Protein AF-A0A6V7LMW7-F1 (afdb_monomer)

Sequence (136 aa):
KYCEQFVTHCHETLANSTRPIQVAIMTTLTHFVDKLVLLKLSNAELTDTDKERLNKICDTLHQILRTSLAISKYTRIRKEALNIIITLSKKLIDGNHEEHLDKIKKLFSELLTELSQDNQPEVRTRVNDIKSMLLM

Secondary structure (DSSP, 8-state):
-HHHHHHHHHHHHHHHS-HHHHHHHHHHHHHHHHH-GGGTS-TTT--HHHHHHHHHHHHHHHHHHHHHHT-TT-HHHHHHHHHHHHHHHHHHHHTT-HHHHHHHHHHHHHHHHHHHT---HHHHHHHHHHHHHHT-

Foldseek 3Di:
DVLLVLLVVLLVVLVVDDPVVNLVSLQVLLVSLLPPVLLQAAPVRDDPVSVVVVVSNLVSLLSLLLVQCVPLVRPSSPLSSLSSLVSNLVSCVNRVVVVSNVSSVVSCVVCVVVLCPDPDVSSNVSSVVNCVSNVD

InterPro domains:
  IPR011989 Armadillo-like helical [G3DSA:1.25.10.10] (1-130)
  IPR016024 Armadillo-type fold [SSF48371] (2-126)

Mean predicted aligned error: 3.16 Å

Nearest PDB structures (foldseek):
  8e12-assembly1_C  TM=5.262E-01  e=1.290E-01  synthetic construct
  8gac-assembly1_A  TM=6.773E-01  e=7.837E-01  synthetic construct
  2n39-assembly1_A  TM=3.902E-01  e=1.551E+00  Homo sapiens
  4tx5-assembly1_A  TM=3.130E-01  e=1.796E+00  Homo sapiens
  6jx6-assembly1_C  TM=3.149E-01  e=1.885E+00  Homo sapiens

pLDDT: mean 93.16, std 4.24, range [72.38, 97.69]

Solvent-accessible surface area (backbone atoms only — not comparable to full-atom values): 7441 Å² total; per-residue (Å²): 107,70,69,47,53,51,54,51,50,48,52,69,46,41,84,79,42,57,70,73,53,33,42,51,49,43,51,49,48,35,55,47,60,71,64,39,63,78,48,71,40,37,60,88,72,48,49,73,70,51,48,55,49,48,50,56,42,52,55,50,50,50,55,45,39,56,60,39,54,70,42,76,91,40,62,70,45,29,38,36,40,48,50,33,49,53,55,48,47,53,32,27,60,77,12,62,35,59,75,61,40,49,53,52,52,50,55,48,58,75,43,40,68,66,53,69,69,48,85,50,66,74,46,40,53,49,52,50,53,44,25,66,72,71,75,99

Structure (mmCIF, N/CA/C/O backbone):
data_AF-A0A6V7LMW7-F1
#
_entry.id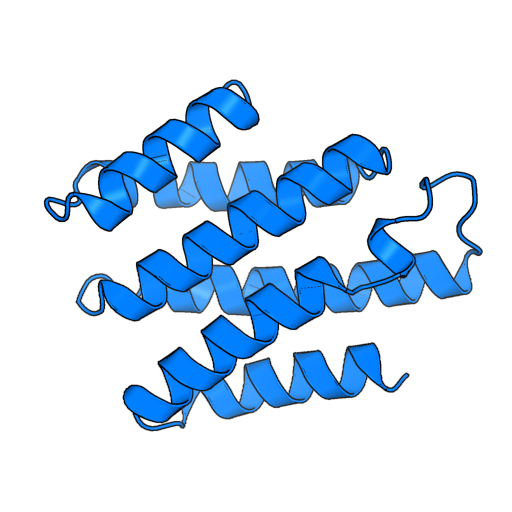   AF-A0A6V7LMW7-F1
#
loop_
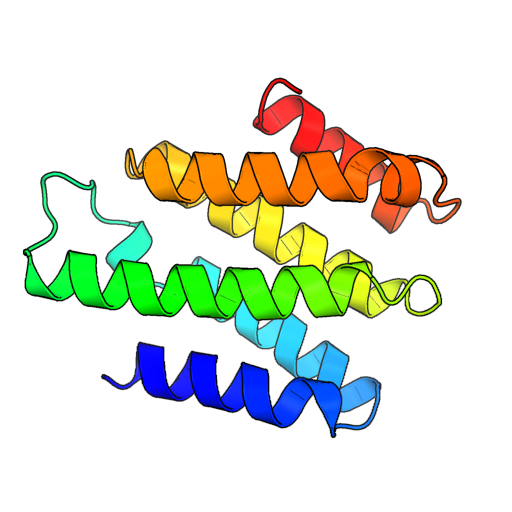_atom_site.group_PDB
_atom_site.id
_atom_site.type_symbol
_atom_site.label_atom_id
_atom_site.label_alt_id
_atom_site.label_comp_id
_atom_site.label_asym_id
_atom_site.label_entity_id
_atom_site.label_seq_id
_atom_site.pdbx_PDB_ins_code
_atom_site.Cartn_x
_atom_site.Cartn_y
_atom_site.Cartn_z
_atom_site.occupancy
_atom_site.B_iso_or_equiv
_atom_site.auth_seq_id
_atom_site.auth_comp_id
_atom_site.auth_asym_id
_atom_site.auth_atom_id
_atom_site.pdbx_PDB_model_num
ATOM 1 N N . LYS A 1 1 ? 2.668 -2.650 17.792 1.00 81.00 1 LYS A N 1
ATOM 2 C CA . LYS A 1 1 ? 4.054 -3.157 17.949 1.00 81.00 1 LYS A CA 1
ATOM 3 C C . LYS A 1 1 ? 4.485 -4.099 16.822 1.00 81.00 1 LYS A C 1
ATOM 5 O O . LYS A 1 1 ? 5.283 -3.669 16.007 1.00 81.00 1 LYS A O 1
ATOM 10 N N . TYR A 1 2 ? 3.976 -5.337 16.715 1.00 91.50 2 TYR A N 1
ATOM 11 C CA . TYR A 1 2 ? 4.435 -6.272 15.664 1.00 91.50 2 TYR A CA 1
ATOM 12 C C . TYR A 1 2 ? 4.126 -5.806 14.233 1.00 91.50 2 TYR A C 1
ATOM 14 O O . TYR A 1 2 ? 4.966 -5.954 13.357 1.00 91.50 2 TYR A O 1
ATOM 22 N N . CYS A 1 3 ? 2.961 -5.190 14.005 1.00 93.88 3 CYS A N 1
ATOM 23 C CA . CYS A 1 3 ? 2.601 -4.631 12.696 1.00 93.88 3 CYS A CA 1
ATOM 24 C C . CYS A 1 3 ? 3.561 -3.513 12.251 1.00 93.88 3 CYS A C 1
ATOM 26 O O . CYS A 1 3 ? 3.994 -3.495 11.105 1.00 93.88 3 CYS A O 1
ATOM 28 N N . GLU A 1 4 ? 3.922 -2.616 13.174 1.00 94.12 4 GLU A N 1
ATOM 29 C CA . GLU A 1 4 ? 4.896 -1.545 12.925 1.00 94.12 4 GLU A CA 1
ATOM 30 C C . GLU A 1 4 ? 6.278 -2.134 12.621 1.00 94.12 4 GLU A C 1
ATOM 32 O O . GLU A 1 4 ? 6.863 -1.824 11.594 1.00 94.12 4 GLU A O 1
ATOM 37 N N . GLN A 1 5 ? 6.766 -3.060 13.453 1.00 95.44 5 GLN A N 1
ATOM 38 C CA . GLN A 1 5 ? 8.056 -3.721 13.221 1.00 95.44 5 GLN A CA 1
ATOM 39 C C . GLN A 1 5 ? 8.101 -4.444 11.872 1.00 95.44 5 GLN A C 1
ATOM 41 O O . GLN A 1 5 ? 9.103 -4.371 11.167 1.00 95.44 5 GLN A O 1
ATOM 46 N N . PHE A 1 6 ? 7.011 -5.117 11.501 1.00 96.75 6 PHE A N 1
ATOM 47 C CA . PHE A 1 6 ? 6.900 -5.811 10.227 1.00 96.75 6 PHE A CA 1
ATOM 48 C C . PHE A 1 6 ? 7.014 -4.847 9.038 1.00 96.75 6 PHE A C 1
ATOM 50 O O . PHE A 1 6 ? 7.820 -5.085 8.137 1.00 96.75 6 PHE A O 1
ATOM 57 N N . VAL A 1 7 ? 6.241 -3.753 9.032 1.00 96.81 7 VAL A N 1
ATOM 58 C CA . VAL A 1 7 ? 6.263 -2.804 7.910 1.00 96.81 7 VAL A CA 1
ATOM 59 C C . VAL A 1 7 ? 7.590 -2.042 7.841 1.00 96.81 7 VAL A C 1
ATOM 61 O O . VAL A 1 7 ? 8.123 -1.866 6.747 1.00 96.81 7 VAL A O 1
ATOM 64 N N . THR A 1 8 ? 8.177 -1.683 8.989 1.00 96.19 8 THR A N 1
ATOM 65 C CA . THR A 1 8 ? 9.511 -1.069 9.066 1.00 96.19 8 THR A CA 1
ATOM 66 C C . THR A 1 8 ? 10.576 -2.000 8.495 1.00 96.19 8 THR A C 1
ATOM 68 O O . THR A 1 8 ? 11.353 -1.590 7.638 1.00 96.19 8 THR A O 1
ATOM 71 N N . HIS A 1 9 ? 10.568 -3.277 8.881 1.00 96.50 9 HIS A N 1
ATOM 72 C CA . HIS A 1 9 ? 11.528 -4.244 8.358 1.00 96.50 9 HIS A CA 1
ATOM 73 C C . HIS A 1 9 ? 11.382 -4.446 6.842 1.00 96.50 9 HIS A C 1
ATOM 75 O O . HIS A 1 9 ? 12.380 -4.528 6.124 1.00 96.50 9 HIS A O 1
ATOM 81 N N . CYS A 1 10 ? 10.144 -4.474 6.331 1.00 96.62 10 CYS A N 1
ATOM 82 C CA . CYS A 1 10 ? 9.892 -4.517 4.890 1.00 96.62 10 CYS A CA 1
ATOM 83 C C . CYS A 1 10 ? 10.480 -3.291 4.182 1.00 96.62 10 CYS A C 1
ATOM 85 O O . CYS A 1 10 ? 11.120 -3.448 3.145 1.00 96.62 10 CYS A O 1
ATOM 87 N N . HIS A 1 11 ? 10.292 -2.094 4.744 1.00 96.00 11 HIS A N 1
ATOM 88 C CA . HIS A 1 11 ? 10.829 -0.851 4.193 1.00 96.00 11 HIS A CA 1
ATOM 89 C C . HIS A 1 11 ? 12.362 -0.873 4.104 1.00 96.00 11 HIS A C 1
ATOM 91 O O . HIS A 1 11 ? 12.916 -0.648 3.028 1.00 96.00 11 HIS A O 1
ATOM 97 N N . GLU A 1 12 ? 13.039 -1.214 5.202 1.00 94.81 12 GLU A N 1
ATOM 98 C CA . GLU A 1 12 ? 14.507 -1.266 5.289 1.00 94.81 12 GLU A CA 1
ATOM 99 C C . GLU A 1 12 ? 15.115 -2.311 4.342 1.00 94.81 12 GLU A C 1
ATOM 101 O O . GLU A 1 12 ? 16.174 -2.104 3.740 1.00 94.81 12 GLU A O 1
ATOM 106 N N . THR A 1 13 ? 14.428 -3.442 4.182 1.00 94.75 13 THR A N 1
ATOM 107 C CA . THR A 1 13 ? 14.924 -4.575 3.394 1.00 94.75 13 THR A CA 1
ATOM 108 C C . THR A 1 13 ? 14.665 -4.394 1.897 1.00 94.75 13 THR A C 1
ATOM 110 O O . THR A 1 13 ? 15.423 -4.917 1.077 1.00 94.75 13 THR A O 1
ATOM 113 N N . LEU A 1 14 ? 13.629 -3.640 1.512 1.00 93.06 14 LEU A N 1
ATOM 114 C CA . LEU A 1 14 ? 13.192 -3.504 0.121 1.00 93.06 14 LEU A CA 1
ATOM 115 C C . LEU A 1 14 ? 14.308 -2.975 -0.789 1.00 93.06 14 LEU A C 1
ATOM 117 O O . LEU A 1 14 ? 14.637 -3.609 -1.790 1.00 93.06 14 LEU A O 1
ATOM 121 N N . ALA A 1 15 ? 14.929 -1.847 -0.444 1.00 87.69 15 ALA A N 1
ATOM 122 C CA . ALA A 1 15 ? 15.920 -1.202 -1.311 1.00 87.69 15 ALA A CA 1
ATOM 123 C C . ALA A 1 15 ? 17.181 -2.061 -1.537 1.00 87.69 15 ALA A C 1
ATOM 125 O O . ALA A 1 15 ? 17.758 -2.032 -2.622 1.00 87.69 15 ALA A O 1
ATOM 126 N N . ASN A 1 16 ? 17.561 -2.866 -0.541 1.00 89.50 16 ASN A N 1
ATOM 127 C CA . ASN A 1 16 ? 18.800 -3.653 -0.536 1.00 89.50 16 ASN A CA 1
ATOM 128 C C . ASN A 1 16 ? 18.614 -5.100 -1.023 1.00 89.50 16 ASN A C 1
ATOM 130 O O . ASN A 1 16 ? 19.561 -5.884 -1.049 1.00 89.50 16 ASN A O 1
ATOM 134 N N . SER A 1 17 ? 17.391 -5.469 -1.396 1.00 92.25 17 SER A N 1
ATOM 135 C CA . SER A 1 17 ? 17.044 -6.825 -1.807 1.00 92.25 17 SER A CA 1
ATOM 136 C C . SER A 1 17 ? 17.176 -7.052 -3.309 1.00 92.25 17 SER A C 1
ATOM 138 O O . SER A 1 17 ? 17.052 -6.141 -4.127 1.00 92.25 17 SER A O 1
ATOM 140 N N . THR A 1 18 ? 17.340 -8.316 -3.701 1.00 93.81 18 THR A N 1
ATOM 141 C CA . THR A 1 18 ? 17.231 -8.708 -5.112 1.00 93.81 18 THR A CA 1
ATOM 142 C C . THR A 1 18 ? 15.804 -8.485 -5.624 1.00 93.81 18 THR A C 1
ATOM 144 O O . THR A 1 18 ? 14.839 -8.530 -4.862 1.00 93.81 18 THR A O 1
ATOM 147 N N . ARG A 1 19 ? 15.631 -8.287 -6.937 1.00 91.38 19 ARG A N 1
ATOM 148 C CA . ARG A 1 19 ? 14.305 -8.017 -7.533 1.00 91.38 19 ARG A CA 1
ATOM 149 C C . ARG A 1 19 ? 13.233 -9.068 -7.187 1.00 91.38 19 ARG A C 1
ATOM 151 O O . ARG A 1 19 ? 12.116 -8.661 -6.876 1.00 91.38 19 ARG A O 1
ATOM 158 N N . PRO A 1 20 ? 13.509 -10.391 -7.214 1.00 93.44 20 PRO A N 1
ATOM 159 C CA . PRO A 1 20 ? 12.514 -11.382 -6.801 1.00 93.44 20 PRO A CA 1
ATOM 160 C C . PRO A 1 20 ? 12.067 -11.195 -5.347 1.00 93.44 20 PRO A C 1
ATOM 162 O O . PRO A 1 20 ? 10.877 -11.301 -5.056 1.00 93.44 20 PRO A O 1
ATOM 165 N N . ILE A 1 21 ? 13.002 -10.851 -4.4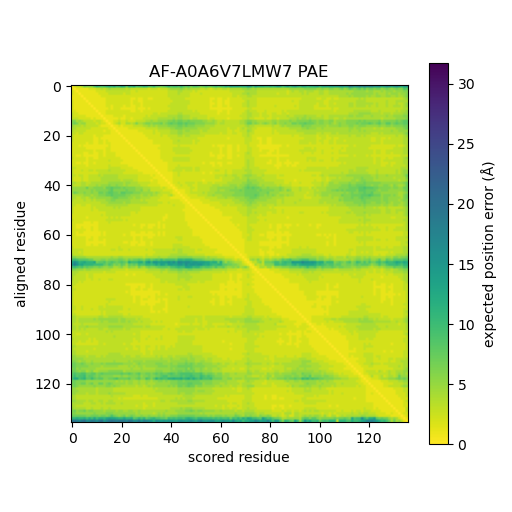58 1.00 95.12 21 ILE A N 1
ATOM 166 C CA . ILE A 1 21 ? 12.715 -10.581 -3.048 1.00 95.12 21 ILE A CA 1
ATOM 167 C C . ILE A 1 21 ? 11.935 -9.273 -2.894 1.00 95.12 21 ILE A C 1
ATOM 169 O O . ILE A 1 21 ? 10.949 -9.253 -2.169 1.00 95.12 21 ILE A O 1
ATOM 173 N N . GLN A 1 22 ? 12.279 -8.215 -3.635 1.00 95.12 22 GLN A N 1
ATOM 174 C CA . GLN A 1 22 ? 11.502 -6.969 -3.650 1.00 95.12 22 GLN A CA 1
ATOM 175 C C . GLN A 1 22 ? 10.041 -7.213 -4.034 1.00 95.12 22 GLN A C 1
ATOM 177 O O . GLN A 1 22 ? 9.128 -6.749 -3.360 1.00 95.12 22 GLN A O 1
ATOM 182 N N . VAL A 1 23 ? 9.804 -7.996 -5.087 1.00 94.81 23 VAL A N 1
ATOM 183 C CA . VAL A 1 23 ? 8.448 -8.373 -5.504 1.00 94.81 23 VAL A CA 1
ATOM 184 C C . VAL A 1 23 ? 7.736 -9.189 -4.421 1.00 94.81 23 VAL A C 1
ATOM 186 O O . VAL A 1 23 ? 6.555 -8.949 -4.166 1.00 94.81 23 VAL A O 1
ATOM 189 N N . ALA A 1 24 ? 8.427 -10.130 -3.771 1.00 96.44 24 ALA A N 1
ATOM 190 C CA . ALA A 1 24 ? 7.858 -10.919 -2.679 1.00 96.44 24 ALA A CA 1
ATOM 191 C C . ALA A 1 24 ? 7.483 -10.042 -1.472 1.00 96.44 24 ALA A C 1
ATOM 193 O O . ALA A 1 24 ? 6.392 -10.200 -0.924 1.00 96.44 24 ALA A O 1
ATOM 194 N N . ILE A 1 25 ? 8.330 -9.071 -1.111 1.00 97.31 25 ILE A N 1
ATOM 195 C CA . ILE A 1 25 ? 8.049 -8.076 -0.067 1.00 97.31 25 ILE A CA 1
ATOM 196 C C . ILE A 1 25 ? 6.792 -7.283 -0.429 1.00 97.31 25 ILE A C 1
ATOM 198 O O . ILE A 1 25 ? 5.855 -7.242 0.362 1.00 97.31 25 ILE A O 1
ATOM 202 N N . MET A 1 26 ? 6.719 -6.726 -1.641 1.00 97.06 26 MET A N 1
ATOM 203 C CA . MET A 1 26 ? 5.557 -5.947 -2.089 1.00 97.06 26 MET A CA 1
ATOM 204 C C . MET A 1 26 ? 4.270 -6.777 -2.102 1.00 97.06 26 MET A C 1
ATOM 206 O O . MET A 1 26 ? 3.236 -6.322 -1.624 1.00 97.06 26 MET A O 1
ATOM 210 N N . THR A 1 27 ? 4.339 -8.026 -2.566 1.00 96.38 27 THR A N 1
ATOM 211 C CA . THR A 1 27 ? 3.195 -8.954 -2.540 1.00 96.38 27 THR A CA 1
ATOM 212 C C . THR A 1 27 ? 2.738 -9.221 -1.103 1.00 96.38 27 THR A C 1
ATOM 214 O O . THR A 1 27 ? 1.546 -9.202 -0.798 1.00 96.38 27 THR A O 1
ATOM 217 N N . THR A 1 28 ? 3.690 -9.424 -0.190 1.00 97.19 28 THR A N 1
ATOM 218 C CA . THR A 1 28 ? 3.400 -9.648 1.232 1.00 97.19 28 THR A CA 1
ATOM 219 C C . THR A 1 28 ? 2.777 -8.409 1.872 1.00 97.19 28 THR A C 1
ATOM 221 O O . THR A 1 28 ? 1.821 -8.537 2.633 1.00 97.19 28 THR A O 1
ATOM 224 N N . LEU A 1 29 ? 3.252 -7.210 1.525 1.00 97.69 29 LEU A N 1
ATOM 225 C CA . LEU A 1 29 ? 2.671 -5.946 1.980 1.00 97.69 29 LEU A CA 1
ATOM 226 C C . LEU A 1 29 ? 1.226 -5.772 1.502 1.00 97.69 29 LEU A C 1
ATOM 228 O O . LEU A 1 29 ? 0.388 -5.350 2.294 1.00 97.69 29 LEU A O 1
ATOM 232 N N . THR A 1 30 ? 0.897 -6.167 0.268 1.00 95.94 30 THR A N 1
ATOM 233 C CA . THR A 1 30 ? -0.496 -6.188 -0.214 1.00 95.94 30 THR A CA 1
ATOM 234 C C . THR A 1 30 ? -1.381 -7.053 0.687 1.00 95.94 30 THR A C 1
ATOM 236 O O . THR A 1 30 ? -2.434 -6.604 1.141 1.00 95.94 30 THR A O 1
ATOM 239 N N . HIS A 1 31 ? -0.943 -8.273 1.012 1.00 96.06 31 HIS A N 1
ATOM 240 C CA . HIS A 1 31 ? -1.686 -9.165 1.910 1.00 96.06 31 HIS A CA 1
ATOM 241 C C . HIS A 1 31 ? -1.756 -8.649 3.350 1.00 96.06 31 HIS A C 1
ATOM 243 O O . HIS A 1 31 ? -2.769 -8.836 4.024 1.00 96.06 31 HIS A O 1
ATOM 249 N N . PHE A 1 32 ? -0.693 -8.007 3.829 1.00 97.00 32 PHE A N 1
ATOM 250 C CA . PHE A 1 32 ? -0.661 -7.385 5.146 1.00 97.00 32 PHE A CA 1
ATOM 251 C C . PHE A 1 32 ? -1.690 -6.257 5.245 1.00 97.00 32 PHE A C 1
ATOM 253 O O . PHE A 1 32 ? -2.500 -6.269 6.169 1.00 97.00 32 PHE A O 1
ATOM 260 N N . VAL A 1 33 ? -1.711 -5.336 4.275 1.00 96.62 33 VAL A N 1
ATOM 261 C CA . VAL A 1 33 ? -2.697 -4.247 4.219 1.00 96.62 33 VAL A CA 1
ATOM 262 C C . VAL A 1 33 ? -4.109 -4.814 4.152 1.00 96.62 33 VAL A C 1
ATOM 264 O O . VAL A 1 33 ? -4.983 -4.334 4.869 1.00 96.62 33 VAL A O 1
ATOM 267 N N . ASP A 1 34 ? -4.332 -5.874 3.366 1.00 94.62 34 ASP A N 1
ATOM 268 C CA . ASP A 1 34 ? -5.647 -6.508 3.286 1.00 94.62 34 ASP A CA 1
ATOM 269 C C . ASP A 1 34 ? -6.154 -7.022 4.654 1.00 94.62 34 ASP A C 1
ATOM 271 O O . ASP A 1 34 ? -7.324 -6.871 5.024 1.00 94.62 34 ASP A O 1
ATOM 275 N N . LYS A 1 35 ? -5.247 -7.590 5.450 1.00 95.12 35 LYS A N 1
ATOM 276 C CA . LYS A 1 35 ? -5.568 -8.220 6.736 1.00 95.12 35 LYS A CA 1
ATOM 277 C C . LYS A 1 35 ? -5.415 -7.295 7.943 1.00 95.12 35 LYS A C 1
ATOM 279 O O . LYS A 1 35 ? -5.756 -7.713 9.050 1.00 95.12 35 LYS A O 1
ATOM 284 N N . LEU A 1 36 ? -4.935 -6.066 7.758 1.00 95.31 36 LEU A N 1
ATOM 285 C CA . LEU A 1 36 ? -4.686 -5.132 8.850 1.00 95.31 36 LEU A CA 1
ATOM 286 C C . LEU A 1 36 ? -6.003 -4.738 9.531 1.00 95.31 36 LEU A C 1
ATOM 288 O O . LEU A 1 36 ? -6.818 -4.006 8.977 1.00 95.31 36 LEU A O 1
ATOM 292 N N . VAL A 1 37 ? -6.196 -5.218 10.761 1.00 93.19 37 VAL A N 1
ATOM 293 C CA . VAL A 1 37 ? -7.429 -5.008 11.539 1.00 93.19 37 VAL A CA 1
ATOM 294 C C . VAL A 1 37 ? -7.686 -3.528 11.824 1.00 93.19 37 VAL A C 1
ATOM 296 O O . VAL A 1 37 ? -8.835 -3.110 11.795 1.00 93.19 37 VAL A O 1
ATOM 299 N N . LEU A 1 38 ? -6.634 -2.722 12.009 1.00 93.44 38 LEU A N 1
ATOM 300 C CA . LEU A 1 38 ? -6.761 -1.278 12.250 1.00 93.44 38 LEU A CA 1
ATOM 301 C C . LEU A 1 38 ? -7.489 -0.541 11.116 1.00 93.44 38 LEU A C 1
ATOM 303 O O . LEU A 1 38 ? -8.174 0.437 11.371 1.00 93.44 38 LEU A O 1
ATOM 307 N N . LEU A 1 39 ? -7.374 -1.037 9.880 1.00 93.25 39 LEU A N 1
ATOM 308 C CA . LEU A 1 39 ? -8.052 -0.477 8.711 1.00 93.25 39 LEU A CA 1
ATOM 309 C C . LEU A 1 39 ? -9.499 -0.972 8.552 1.00 93.25 39 LEU A C 1
ATOM 311 O O . LEU A 1 39 ? -10.204 -0.495 7.672 1.00 93.25 39 LEU A O 1
ATOM 315 N N . LYS A 1 40 ? -9.934 -1.958 9.348 1.00 91.81 40 LYS A N 1
ATOM 316 C CA . LYS A 1 40 ? -11.326 -2.445 9.363 1.00 91.81 40 LYS A CA 1
ATOM 317 C C . LYS A 1 40 ? -12.204 -1.691 10.355 1.00 91.81 40 LYS A C 1
ATOM 319 O O . LYS A 1 40 ? -13.421 -1.776 10.260 1.00 91.81 40 LYS A O 1
ATOM 324 N N . LEU A 1 41 ? -11.580 -1.031 11.324 1.00 91.81 41 LEU A N 1
ATOM 325 C CA . LEU A 1 41 ? -12.258 -0.207 12.309 1.00 91.81 41 LEU A CA 1
ATOM 326 C C . LEU A 1 41 ? -12.459 1.186 11.718 1.00 91.81 41 LEU A C 1
ATOM 328 O O . LEU A 1 41 ? -11.572 1.713 11.033 1.00 91.81 41 LEU A O 1
ATOM 332 N N . SER A 1 42 ? -13.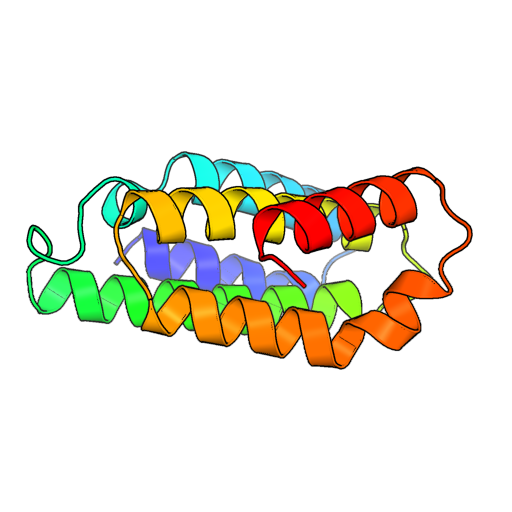610 1.786 11.996 1.00 91.56 42 SER A N 1
ATOM 333 C CA . SER A 1 42 ? -13.822 3.193 11.692 1.00 91.56 42 SER A CA 1
ATOM 334 C C . SER A 1 42 ? -12.922 4.064 12.568 1.00 91.56 42 SER A C 1
ATOM 336 O O . SER A 1 42 ? -12.553 3.697 13.686 1.00 91.56 42 SER A O 1
ATOM 338 N N . ASN A 1 43 ? -12.585 5.260 12.094 1.00 88.31 43 ASN A N 1
ATOM 339 C CA . ASN A 1 43 ? -11.761 6.199 12.858 1.00 88.31 43 ASN A CA 1
ATOM 340 C C . ASN A 1 43 ? -1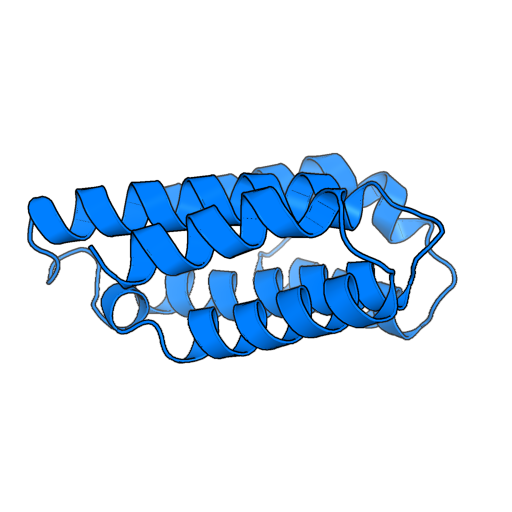2.352 6.559 14.246 1.00 88.31 43 ASN A C 1
ATOM 342 O O . ASN A 1 43 ? -11.613 6.903 15.170 1.00 88.31 43 ASN A O 1
ATOM 346 N N . ALA A 1 44 ? -13.674 6.448 14.416 1.00 89.44 44 ALA A N 1
ATOM 347 C CA . ALA A 1 44 ? -14.357 6.663 15.694 1.00 89.44 44 ALA A CA 1
ATOM 348 C C . ALA A 1 44 ? -14.164 5.504 16.691 1.00 89.44 44 ALA A C 1
ATOM 350 O O . ALA A 1 44 ? -14.225 5.724 17.898 1.00 89.44 44 ALA A O 1
ATOM 351 N N . GLU A 1 45 ? -13.917 4.286 16.202 1.00 92.38 45 GLU A N 1
ATOM 352 C CA . GLU A 1 45 ? -13.712 3.086 17.024 1.00 92.38 45 GLU A CA 1
ATOM 353 C C . GLU A 1 45 ? -12.256 2.918 17.480 1.00 92.38 45 GLU A C 1
ATOM 355 O O . GLU A 1 45 ? -11.974 2.141 18.393 1.00 92.38 45 GLU A O 1
ATOM 360 N N . LEU A 1 46 ? -11.316 3.632 16.854 1.00 92.88 46 LEU A N 1
ATOM 361 C CA . LEU A 1 46 ? -9.903 3.554 17.204 1.00 92.88 46 LEU A CA 1
ATOM 362 C C . LEU A 1 46 ? -9.594 4.321 18.492 1.00 92.88 46 LEU A C 1
ATOM 364 O O . LEU A 1 46 ? -9.920 5.503 18.634 1.00 92.88 46 LEU A O 1
ATOM 368 N N . THR A 1 47 ? -8.852 3.669 19.387 1.00 95.31 47 THR A N 1
ATOM 369 C CA . THR A 1 47 ? -8.210 4.340 20.521 1.00 95.31 47 THR A CA 1
ATOM 370 C C . THR A 1 47 ? -7.109 5.285 20.035 1.00 95.31 47 THR A C 1
ATOM 372 O O . THR A 1 47 ? -6.557 5.099 18.948 1.00 95.31 47 THR A O 1
ATOM 375 N N . ASP A 1 48 ? -6.710 6.261 20.852 1.00 94.06 48 ASP A N 1
ATOM 376 C CA . ASP A 1 48 ? -5.613 7.175 20.494 1.00 94.06 48 ASP A CA 1
ATOM 377 C C . ASP A 1 48 ? -4.299 6.429 20.220 1.00 94.06 48 ASP A C 1
ATOM 379 O O . ASP A 1 48 ? -3.553 6.765 19.300 1.00 94.06 48 ASP A O 1
ATOM 383 N N . THR A 1 49 ? -4.049 5.346 20.961 1.00 94.19 49 THR A N 1
ATOM 384 C CA . THR A 1 49 ? -2.890 4.474 20.728 1.00 94.19 49 THR A CA 1
ATOM 385 C C . THR A 1 49 ? -2.979 3.758 19.381 1.00 94.19 49 THR A C 1
ATOM 387 O O . THR A 1 49 ? -1.967 3.594 18.698 1.00 94.19 49 THR A O 1
ATOM 390 N N . ASP A 1 50 ? -4.166 3.313 18.975 1.00 94.56 50 ASP A N 1
ATOM 391 C CA . ASP A 1 50 ? -4.343 2.645 17.687 1.00 94.56 50 ASP A CA 1
ATOM 392 C C . ASP A 1 50 ? -4.244 3.622 16.516 1.00 94.56 50 ASP A C 1
ATOM 394 O O . ASP A 1 50 ? -3.650 3.269 15.497 1.00 94.56 50 ASP A O 1
ATOM 398 N N . LYS A 1 51 ? -4.720 4.862 16.684 1.00 93.94 51 LYS A N 1
ATOM 399 C CA . LYS A 1 51 ? -4.516 5.951 15.718 1.00 93.94 51 LYS A CA 1
ATOM 400 C C . LYS A 1 51 ? -3.034 6.258 15.531 1.00 93.94 51 LYS A C 1
ATOM 402 O O . LYS A 1 51 ? -2.560 6.308 14.401 1.00 93.94 51 LYS A O 1
ATOM 407 N N . GLU A 1 52 ? -2.268 6.369 16.617 1.00 94.69 52 GLU A N 1
ATOM 408 C CA . GLU A 1 52 ? -0.818 6.595 16.533 1.00 94.69 52 GLU A CA 1
ATOM 409 C C . GLU A 1 52 ? -0.105 5.455 15.782 1.00 94.69 52 GLU A C 1
ATOM 411 O O . GLU A 1 52 ? 0.776 5.686 14.949 1.00 94.69 52 GLU A O 1
ATOM 416 N N . ARG A 1 53 ? -0.504 4.204 16.039 1.00 94.88 53 ARG A N 1
ATOM 417 C CA . ARG A 1 53 ? 0.040 3.034 15.334 1.00 94.88 53 ARG A CA 1
ATOM 418 C C . ARG A 1 53 ? -0.342 3.026 13.862 1.00 94.88 53 ARG A C 1
ATOM 420 O O . ARG A 1 53 ? 0.507 2.721 13.024 1.00 94.88 53 ARG A O 1
ATOM 427 N N . LEU A 1 54 ? -1.598 3.339 13.549 1.00 95.50 54 LEU A N 1
ATOM 428 C CA . LEU A 1 54 ? -2.076 3.422 12.176 1.00 95.50 54 LEU A CA 1
ATOM 429 C C . LEU A 1 54 ? -1.312 4.507 11.411 1.00 95.50 54 LEU A C 1
ATOM 431 O O . LEU A 1 54 ? -0.817 4.216 10.325 1.00 95.50 54 LEU A O 1
ATOM 435 N N . ASN A 1 55 ? -1.091 5.676 12.024 1.00 95.56 55 ASN A N 1
ATOM 436 C CA . ASN A 1 55 ? -0.262 6.743 11.462 1.00 95.56 55 ASN A CA 1
ATOM 437 C C . ASN A 1 55 ? 1.127 6.235 11.065 1.00 95.56 55 ASN A C 1
ATOM 439 O O . ASN A 1 55 ? 1.518 6.359 9.906 1.00 95.56 55 ASN A O 1
ATOM 443 N N . LYS A 1 56 ? 1.848 5.587 11.989 1.00 96.38 56 LYS A N 1
ATOM 444 C CA . LYS A 1 56 ? 3.199 5.058 11.721 1.00 96.38 56 LYS A CA 1
ATOM 445 C C . LYS A 1 56 ? 3.217 4.029 10.591 1.00 96.38 56 LYS A C 1
ATOM 447 O O . LYS A 1 56 ? 4.133 4.027 9.764 1.00 96.38 56 LYS A O 1
ATOM 452 N N . ILE A 1 57 ? 2.213 3.152 10.542 1.00 97.00 57 ILE A N 1
ATOM 453 C CA . ILE A 1 57 ? 2.089 2.144 9.484 1.00 97.00 57 ILE A CA 1
ATOM 454 C C . ILE A 1 57 ? 1.824 2.820 8.135 1.00 97.00 57 ILE A C 1
ATOM 456 O O . ILE A 1 57 ? 2.528 2.534 7.168 1.00 97.00 57 ILE A O 1
ATOM 460 N N . CYS A 1 58 ? 0.851 3.730 8.070 1.00 96.56 58 CYS A N 1
ATOM 461 C CA . CYS A 1 58 ? 0.492 4.460 6.856 1.00 96.56 58 CYS A CA 1
ATOM 462 C C . CYS A 1 58 ? 1.653 5.311 6.329 1.00 96.56 58 CYS A C 1
ATOM 464 O O . CYS A 1 58 ? 1.930 5.278 5.131 1.00 96.56 58 CYS A O 1
ATOM 466 N N . ASP A 1 59 ? 2.375 6.012 7.203 1.00 96.38 59 ASP A N 1
ATOM 467 C CA . ASP A 1 59 ? 3.528 6.827 6.812 1.00 96.38 59 ASP A CA 1
ATOM 468 C C . ASP A 1 59 ? 4.673 5.952 6.262 1.00 96.38 59 ASP A C 1
ATOM 470 O O . ASP A 1 59 ? 5.304 6.300 5.261 1.00 96.38 59 ASP A O 1
ATOM 474 N N . THR A 1 60 ? 4.898 4.767 6.843 1.00 97.25 60 THR A N 1
ATOM 475 C CA . THR A 1 60 ? 5.899 3.810 6.337 1.00 97.25 60 THR A CA 1
ATOM 476 C C . THR A 1 60 ? 5.482 3.220 4.985 1.00 97.25 60 THR A C 1
ATOM 478 O O . THR A 1 60 ? 6.288 3.154 4.055 1.00 97.25 60 THR A O 1
ATOM 481 N N . LEU A 1 61 ? 4.209 2.837 4.829 1.00 97.44 61 LEU A N 1
ATOM 482 C CA . LEU A 1 61 ? 3.662 2.386 3.544 1.00 97.44 61 LEU A CA 1
ATOM 483 C C . LEU A 1 61 ? 3.790 3.473 2.476 1.00 97.44 61 LEU A C 1
ATOM 485 O O . LEU A 1 61 ? 4.165 3.179 1.345 1.00 97.44 61 LEU A O 1
ATOM 489 N N . HIS A 1 62 ? 3.544 4.731 2.833 1.00 96.19 62 HIS A N 1
ATOM 490 C CA . HIS A 1 62 ? 3.697 5.863 1.928 1.00 96.19 62 HIS A CA 1
ATOM 491 C C . HIS A 1 62 ? 5.143 5.998 1.412 1.00 96.19 62 HIS A C 1
ATOM 493 O O . HIS A 1 62 ? 5.353 6.181 0.211 1.00 96.19 62 HIS A O 1
ATOM 499 N N . GLN A 1 63 ? 6.150 5.832 2.278 1.00 95.69 63 GLN A N 1
ATOM 500 C CA . GLN A 1 63 ? 7.567 5.826 1.878 1.00 95.69 63 GLN A CA 1
ATOM 501 C C . GLN A 1 63 ? 7.905 4.658 0.936 1.00 95.69 63 GLN A C 1
ATOM 503 O O . GLN A 1 63 ? 8.552 4.856 -0.101 1.00 95.69 63 GLN A O 1
ATOM 508 N N . ILE A 1 64 ? 7.409 3.455 1.247 1.00 96.12 64 ILE A N 1
ATOM 509 C CA . ILE A 1 64 ? 7.566 2.267 0.395 1.00 96.12 64 ILE A CA 1
ATOM 510 C C . ILE A 1 64 ? 6.953 2.507 -0.990 1.00 96.12 64 ILE A C 1
ATOM 512 O O . ILE A 1 64 ? 7.595 2.232 -2.007 1.00 96.12 64 ILE A O 1
ATOM 516 N N . LEU A 1 65 ? 5.725 3.029 -1.041 1.00 96.31 65 LEU A N 1
ATOM 517 C CA . LEU A 1 6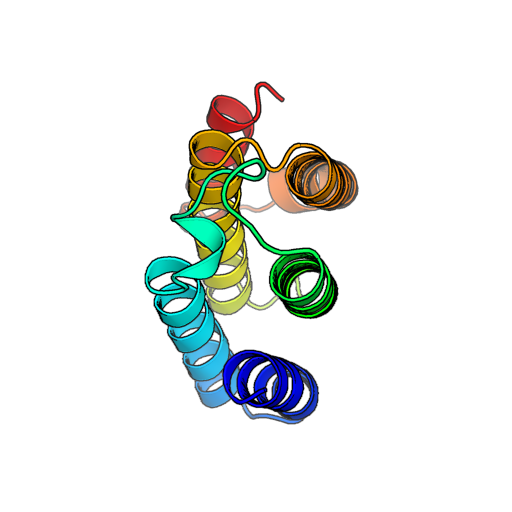5 ? 4.994 3.287 -2.280 1.00 96.31 65 LEU A CA 1
ATOM 518 C C . LEU A 1 65 ? 5.708 4.318 -3.149 1.00 96.31 65 LEU A C 1
ATOM 520 O O . LEU A 1 65 ? 5.913 4.064 -4.336 1.00 96.31 65 LEU A O 1
ATOM 524 N N . ARG A 1 66 ? 6.145 5.438 -2.561 1.00 93.94 66 ARG A N 1
ATOM 525 C CA . ARG A 1 66 ? 6.892 6.482 -3.275 1.00 93.94 66 ARG A CA 1
ATOM 526 C C . ARG A 1 66 ? 8.142 5.913 -3.940 1.00 93.94 66 ARG A C 1
ATOM 528 O O . ARG A 1 66 ? 8.363 6.129 -5.128 1.00 93.94 66 ARG A O 1
ATOM 535 N N . THR A 1 67 ? 8.919 5.134 -3.190 1.00 92.25 67 THR A N 1
ATOM 536 C CA . THR A 1 67 ? 10.156 4.524 -3.694 1.00 92.25 67 THR A CA 1
ATOM 537 C C . THR A 1 67 ? 9.866 3.482 -4.772 1.00 92.25 67 THR A C 1
ATOM 539 O O . THR A 1 67 ? 10.531 3.453 -5.800 1.00 92.25 67 THR A O 1
ATOM 542 N N . SER A 1 68 ? 8.845 2.648 -4.576 1.00 93.25 68 SER A N 1
ATOM 543 C CA . SER A 1 68 ? 8.499 1.560 -5.499 1.00 93.25 68 SER A CA 1
ATOM 544 C C . SER A 1 68 ? 7.936 2.060 -6.828 1.00 93.25 68 SER A C 1
ATOM 546 O O . SER A 1 68 ? 8.203 1.467 -7.874 1.00 93.25 68 SER A O 1
ATOM 548 N N . LEU A 1 69 ? 7.152 3.142 -6.800 1.00 91.56 69 LEU A N 1
ATOM 549 C CA . LEU A 1 69 ? 6.540 3.723 -7.993 1.00 91.56 69 LEU A CA 1
ATOM 550 C C . LEU A 1 69 ? 7.536 4.507 -8.850 1.00 91.56 69 LEU A C 1
ATOM 552 O O . LEU A 1 69 ? 7.414 4.460 -10.070 1.00 91.56 69 LEU A O 1
ATOM 556 N N . ALA A 1 70 ? 8.544 5.130 -8.231 1.00 86.12 70 ALA A N 1
ATOM 557 C CA . ALA A 1 70 ? 9.604 5.865 -8.924 1.00 86.12 70 ALA A CA 1
ATOM 558 C C . ALA A 1 70 ? 10.554 4.966 -9.746 1.00 86.12 70 ALA A C 1
ATOM 560 O O . ALA A 1 70 ? 11.357 5.455 -10.541 1.00 86.12 70 ALA A O 1
ATOM 561 N N . ILE A 1 71 ? 10.501 3.637 -9.575 1.00 83.44 71 ILE A N 1
ATOM 562 C CA . ILE A 1 71 ? 11.354 2.710 -10.328 1.00 83.44 71 ILE A CA 1
ATOM 563 C C . ILE A 1 71 ? 10.667 2.315 -11.640 1.00 83.44 71 ILE A C 1
ATOM 565 O O . ILE A 1 71 ? 10.151 1.204 -11.801 1.00 83.44 71 ILE A O 1
ATOM 569 N N . SER A 1 72 ? 10.691 3.233 -12.604 1.00 72.44 72 SER A N 1
ATOM 570 C CA . SER A 1 72 ? 10.016 3.108 -13.905 1.00 72.44 72 SER A CA 1
ATOM 571 C C . SER A 1 72 ? 10.294 1.786 -14.638 1.00 72.44 72 SER A C 1
ATOM 573 O O . SER A 1 72 ? 9.377 1.191 -15.201 1.00 72.44 72 SER A O 1
ATOM 575 N N . LYS A 1 73 ? 11.528 1.264 -14.558 1.00 80.00 73 LYS A N 1
ATOM 576 C CA . LYS A 1 73 ? 11.977 0.043 -15.257 1.00 80.00 73 LYS A CA 1
ATOM 577 C C . LYS A 1 73 ? 11.361 -1.266 -14.744 1.00 80.00 73 LYS A C 1
ATOM 579 O O . LYS A 1 73 ? 11.502 -2.286 -15.417 1.00 80.00 73 LYS A O 1
ATOM 584 N N . TYR A 1 74 ? 10.734 -1.292 -13.564 1.00 86.00 74 TYR A N 1
ATOM 585 C CA . TYR A 1 74 ? 10.277 -2.539 -12.935 1.00 86.00 74 TYR A CA 1
ATOM 586 C C . TYR A 1 74 ? 8.754 -2.616 -12.836 1.00 86.00 74 TYR A C 1
ATOM 588 O O . TYR A 1 74 ? 8.167 -2.478 -11.761 1.00 86.00 74 TYR A O 1
ATOM 596 N N . THR A 1 75 ? 8.116 -2.937 -13.964 1.00 89.75 75 THR A N 1
ATOM 597 C CA . THR A 1 75 ? 6.655 -3.064 -14.106 1.00 89.75 75 THR A CA 1
ATOM 598 C C . THR A 1 75 ? 6.012 -3.886 -12.994 1.00 89.75 75 THR A C 1
ATOM 600 O O . THR A 1 75 ? 4.999 -3.479 -12.437 1.00 89.75 75 THR A O 1
ATOM 603 N N . ARG A 1 76 ? 6.605 -5.028 -12.613 1.00 91.38 76 ARG A N 1
ATOM 604 C CA . ARG A 1 76 ? 6.026 -5.912 -11.589 1.00 91.38 76 ARG A CA 1
ATOM 605 C C . ARG A 1 76 ? 6.001 -5.276 -10.197 1.00 91.38 76 ARG A C 1
ATOM 607 O O . ARG A 1 76 ? 5.021 -5.446 -9.488 1.00 91.38 76 ARG A O 1
ATOM 614 N N . ILE A 1 77 ? 7.035 -4.525 -9.820 1.00 92.75 77 ILE A N 1
ATOM 615 C CA . ILE A 1 77 ? 7.075 -3.816 -8.531 1.00 92.75 77 ILE A CA 1
ATOM 616 C C . ILE A 1 77 ? 6.039 -2.691 -8.529 1.00 92.75 77 ILE A C 1
ATOM 618 O O . ILE A 1 77 ? 5.266 -2.571 -7.582 1.00 92.75 77 ILE A O 1
ATOM 622 N N . ARG A 1 78 ? 5.960 -1.923 -9.620 1.00 92.62 78 ARG A N 1
ATOM 623 C CA . ARG A 1 78 ? 4.975 -0.843 -9.773 1.00 92.62 78 ARG A CA 1
ATOM 624 C C . ARG A 1 78 ? 3.544 -1.361 -9.759 1.00 92.62 78 ARG A C 1
ATOM 626 O O . ARG A 1 78 ? 2.697 -0.800 -9.076 1.00 92.62 78 ARG A O 1
ATOM 633 N N . LYS A 1 79 ? 3.292 -2.478 -10.438 1.00 93.00 79 LYS A N 1
ATOM 634 C CA . LYS A 1 79 ? 2.020 -3.201 -10.390 1.00 93.00 79 LYS A CA 1
ATOM 635 C C . LYS A 1 79 ? 1.618 -3.531 -8.949 1.00 93.00 79 LYS A C 1
ATOM 637 O O . LYS A 1 79 ? 0.482 -3.260 -8.568 1.00 93.00 79 LYS A O 1
ATOM 642 N N . GLU A 1 80 ? 2.529 -4.100 -8.159 1.00 94.94 80 GLU A N 1
ATOM 643 C CA . GLU A 1 80 ? 2.230 -4.430 -6.762 1.00 94.94 80 GLU A CA 1
ATOM 644 C C . GLU A 1 80 ? 2.065 -3.179 -5.891 1.00 94.94 80 GLU A C 1
ATOM 646 O O . GLU A 1 80 ? 1.148 -3.128 -5.081 1.00 94.94 80 GLU A O 1
ATOM 651 N N . ALA A 1 81 ? 2.849 -2.121 -6.109 1.00 96.31 81 ALA A N 1
ATOM 652 C CA . ALA A 1 81 ? 2.642 -0.841 -5.427 1.00 96.31 81 ALA A CA 1
ATOM 653 C C . ALA A 1 81 ? 1.243 -0.257 -5.706 1.00 96.31 81 ALA A C 1
ATOM 655 O O . ALA A 1 81 ? 0.553 0.189 -4.792 1.00 96.31 81 ALA A O 1
ATOM 656 N N . LEU A 1 82 ? 0.780 -0.323 -6.955 1.00 96.19 82 LEU A N 1
ATOM 657 C CA . LEU A 1 82 ? -0.569 0.102 -7.329 1.00 96.19 82 LEU A CA 1
ATOM 658 C C . LEU A 1 82 ? -1.655 -0.808 -6.721 1.00 96.19 82 LEU A C 1
ATOM 660 O O . LEU A 1 82 ? -2.698 -0.306 -6.313 1.00 96.19 82 LEU A O 1
ATOM 664 N N . ASN A 1 83 ? -1.416 -2.121 -6.586 1.00 96.38 83 ASN A N 1
ATOM 665 C CA . ASN A 1 83 ? -2.322 -3.017 -5.845 1.00 96.38 83 ASN A CA 1
ATOM 666 C C . ASN A 1 83 ? -2.444 -2.610 -4.369 1.00 96.38 83 ASN A C 1
ATOM 668 O O . ASN A 1 83 ? -3.547 -2.631 -3.815 1.00 96.38 83 ASN A O 1
ATOM 672 N N . ILE A 1 84 ? -1.326 -2.235 -3.736 1.00 97.62 84 ILE A N 1
ATOM 673 C CA . ILE A 1 84 ? -1.322 -1.726 -2.361 1.00 97.62 84 ILE A CA 1
ATOM 674 C C . ILE A 1 84 ? -2.136 -0.434 -2.287 1.00 97.62 84 ILE A C 1
ATOM 676 O O . ILE A 1 84 ? -2.982 -0.342 -1.407 1.00 97.62 84 ILE A O 1
ATOM 680 N N . ILE A 1 85 ? -1.953 0.518 -3.215 1.00 97.31 85 ILE A N 1
ATOM 681 C CA . ILE A 1 85 ? -2.757 1.755 -3.258 1.00 97.31 85 ILE A CA 1
ATOM 682 C C . ILE A 1 85 ? -4.248 1.431 -3.345 1.00 97.31 85 ILE A C 1
ATOM 684 O O . ILE A 1 85 ? -5.012 1.915 -2.520 1.00 97.31 85 ILE A O 1
ATOM 688 N N . ILE A 1 86 ? -4.661 0.569 -4.279 1.00 96.31 86 ILE A N 1
ATOM 689 C CA . ILE A 1 86 ? -6.073 0.180 -4.428 1.00 96.31 86 ILE A CA 1
ATOM 690 C C . ILE A 1 86 ? -6.618 -0.403 -3.120 1.00 96.31 86 ILE A C 1
ATOM 692 O O . ILE A 1 86 ? -7.684 -0.008 -2.652 1.00 96.31 86 ILE A O 1
ATOM 696 N N . THR A 1 87 ? -5.889 -1.347 -2.527 1.00 96.44 87 THR A N 1
ATOM 697 C CA . THR A 1 87 ? -6.327 -2.046 -1.310 1.00 96.44 87 THR A CA 1
ATOM 698 C C . THR A 1 87 ? -6.384 -1.099 -0.115 1.00 96.44 87 THR A C 1
ATOM 700 O O . THR A 1 87 ? -7.353 -1.119 0.640 1.00 96.44 87 THR A O 1
ATOM 703 N N . LEU A 1 88 ? -5.365 -0.254 0.044 1.00 96.94 88 LEU A N 1
ATOM 704 C CA . LEU A 1 88 ? -5.266 0.716 1.125 1.00 96.94 88 LEU A CA 1
ATOM 705 C C . LEU A 1 88 ? -6.370 1.767 1.008 1.00 96.94 88 LEU A C 1
ATOM 707 O O . LEU A 1 88 ? -7.117 1.959 1.958 1.00 96.94 88 LEU A O 1
ATOM 711 N N . SER A 1 89 ? -6.535 2.389 -0.161 1.00 96.56 89 SER A N 1
ATOM 712 C CA . SER A 1 89 ? -7.561 3.409 -0.388 1.00 96.56 89 SER A CA 1
ATOM 713 C C . SER A 1 89 ? -8.970 2.894 -0.126 1.00 96.56 89 SER A C 1
ATOM 715 O O . SER A 1 89 ? -9.721 3.584 0.551 1.00 96.56 89 SER A O 1
ATOM 717 N N . LYS A 1 90 ? -9.319 1.682 -0.587 1.00 95.62 90 LYS A N 1
ATOM 718 C CA . LYS A 1 90 ? -10.632 1.079 -0.296 1.00 95.62 90 LYS A CA 1
ATOM 719 C C . LYS A 1 90 ? -10.898 1.023 1.203 1.00 95.62 90 LYS A C 1
ATOM 721 O O . LYS A 1 90 ? -11.905 1.536 1.664 1.00 95.62 90 LYS A O 1
ATOM 726 N N . LYS A 1 91 ? -9.949 0.491 1.977 1.00 95.50 91 LYS A N 1
ATOM 727 C CA . LYS A 1 91 ? -10.128 0.379 3.428 1.00 95.50 91 LYS A CA 1
ATOM 728 C C . LYS A 1 91 ? -10.117 1.725 4.148 1.00 95.50 91 LYS A C 1
ATOM 730 O O . LYS A 1 91 ? -10.813 1.884 5.141 1.00 95.50 91 LYS A O 1
ATOM 735 N N . LEU A 1 92 ? -9.336 2.691 3.668 1.00 95.62 92 LEU A N 1
ATOM 736 C CA . LEU A 1 92 ? -9.342 4.043 4.229 1.00 95.62 92 LEU A CA 1
ATOM 737 C C . LEU A 1 92 ? -10.685 4.744 3.986 1.00 95.62 92 LEU A C 1
ATOM 739 O O . LEU A 1 92 ? -11.162 5.430 4.884 1.00 95.62 92 LEU A O 1
ATOM 743 N N . ILE A 1 93 ? -11.300 4.540 2.816 1.00 94.81 93 ILE A N 1
ATOM 744 C CA . ILE A 1 93 ? -12.657 5.016 2.513 1.00 94.81 93 ILE A CA 1
ATOM 745 C C . ILE A 1 93 ? -13.667 4.327 3.438 1.00 94.81 93 ILE A C 1
ATOM 747 O O . ILE A 1 93 ? -14.410 5.011 4.135 1.00 94.81 93 ILE A O 1
ATOM 751 N N . ASP A 1 94 ? -13.642 2.992 3.507 1.00 94.25 94 ASP A N 1
ATOM 752 C CA . ASP A 1 94 ? -14.580 2.207 4.321 1.00 94.25 94 ASP A CA 1
ATOM 753 C C . ASP A 1 94 ? -14.488 2.551 5.821 1.00 94.25 94 ASP A C 1
ATOM 755 O O . ASP A 1 94 ? -15.498 2.582 6.522 1.00 94.25 94 ASP A O 1
ATOM 759 N N . GLY A 1 95 ? -13.279 2.831 6.320 1.00 93.75 95 GLY A N 1
ATOM 760 C CA . GLY A 1 95 ? -13.015 3.195 7.715 1.00 93.75 95 GLY A CA 1
ATOM 761 C C . GLY A 1 95 ? -13.093 4.697 8.028 1.00 93.75 95 GLY A C 1
ATOM 762 O O . GLY A 1 95 ? -12.843 5.088 9.170 1.00 93.75 95 GLY A O 1
ATOM 763 N N . ASN A 1 96 ? -13.429 5.543 7.051 1.00 93.56 96 ASN A N 1
ATOM 764 C CA . ASN A 1 96 ? -13.474 7.004 7.182 1.00 93.56 96 ASN A CA 1
ATOM 765 C C . ASN A 1 96 ? -12.157 7.637 7.695 1.00 93.56 96 ASN A C 1
ATOM 767 O O . ASN A 1 96 ? -12.143 8.495 8.582 1.00 93.56 96 ASN A O 1
ATOM 771 N N . HIS A 1 97 ? -11.026 7.184 7.149 1.00 93.50 97 HIS A N 1
ATOM 772 C CA . HIS A 1 97 ? -9.670 7.638 7.487 1.00 93.50 97 HIS A CA 1
ATOM 773 C C . HIS A 1 97 ? -9.186 8.719 6.504 1.00 93.50 97 HIS A C 1
ATOM 775 O O . HIS A 1 97 ? -8.210 8.521 5.772 1.00 93.50 97 HIS A O 1
ATOM 781 N N . GLU A 1 98 ? -9.888 9.856 6.455 1.00 93.00 98 GLU A N 1
ATOM 782 C CA . GLU A 1 98 ? -9.709 10.898 5.425 1.00 93.00 98 GLU A CA 1
ATOM 783 C C . GLU A 1 98 ? -8.276 11.451 5.336 1.00 93.00 98 GLU A C 1
ATOM 785 O O . GLU A 1 98 ? -7.734 11.554 4.238 1.00 93.00 98 GLU A O 1
ATOM 790 N N . GLU A 1 99 ? -7.609 11.713 6.468 1.00 93.19 99 GLU A N 1
ATOM 791 C CA . GLU A 1 99 ? -6.238 12.259 6.477 1.00 93.19 99 GLU A CA 1
ATOM 792 C C . GLU A 1 99 ? -5.249 11.346 5.728 1.00 93.19 99 GLU A C 1
ATOM 794 O O . GLU A 1 99 ? -4.410 11.789 4.937 1.00 93.19 99 GLU A O 1
ATOM 799 N N . HIS A 1 100 ? -5.355 10.037 5.950 1.00 94.50 100 HIS A N 1
ATOM 800 C CA . HIS A 1 100 ? -4.526 9.049 5.269 1.00 94.50 100 HIS A CA 1
ATOM 801 C C . HIS A 1 100 ? -4.898 8.899 3.801 1.00 94.50 100 HIS A C 1
ATOM 803 O O . HIS A 1 100 ? -4.013 8.736 2.956 1.00 94.50 100 HIS A O 1
ATOM 809 N N . LEU A 1 101 ? -6.192 8.963 3.490 1.00 95.62 101 LEU A N 1
ATOM 810 C CA . LEU A 1 101 ? -6.664 8.899 2.117 1.00 95.62 101 LEU A CA 1
ATOM 811 C C . LEU A 1 101 ? -6.127 10.081 1.303 1.00 95.62 101 LEU A C 1
ATOM 813 O O . LEU A 1 101 ? -5.664 9.883 0.180 1.00 95.62 101 LEU A O 1
ATOM 817 N N . ASP A 1 102 ? -6.104 11.279 1.882 1.00 95.44 102 ASP A N 1
ATOM 818 C CA . ASP A 1 102 ? -5.578 12.480 1.237 1.00 95.44 102 ASP A CA 1
ATOM 819 C C . ASP A 1 102 ? -4.068 12.402 0.996 1.00 95.44 102 ASP A C 1
ATOM 821 O O . ASP A 1 102 ? -3.597 12.785 -0.079 1.00 95.44 102 ASP A O 1
ATOM 825 N N . LYS A 1 103 ? -3.299 11.814 1.924 1.00 95.19 103 LYS A N 1
ATOM 826 C CA . LYS A 1 103 ? -1.874 11.510 1.692 1.00 95.19 103 LYS A CA 1
ATOM 827 C C . LYS A 1 103 ? -1.688 10.582 0.483 1.00 95.19 103 LYS A C 1
ATOM 829 O O . LYS A 1 103 ? -0.822 10.837 -0.354 1.00 95.19 103 LYS A O 1
ATOM 834 N N . ILE A 1 104 ? -2.514 9.540 0.348 1.00 95.56 104 ILE A N 1
ATOM 835 C CA . ILE A 1 104 ? -2.457 8.616 -0.798 1.00 95.56 104 ILE A CA 1
ATOM 836 C C . ILE A 1 104 ? -2.875 9.300 -2.103 1.00 95.56 104 ILE A C 1
ATOM 838 O O . ILE A 1 104 ? -2.183 9.140 -3.110 1.00 95.56 104 ILE A O 1
ATOM 842 N N . LYS A 1 105 ? -3.950 10.099 -2.093 1.00 95.69 105 LYS A N 1
ATOM 843 C CA . LYS A 1 105 ? -4.367 10.907 -3.251 1.00 95.69 105 LYS A CA 1
ATOM 844 C C . LYS A 1 105 ? -3.238 11.826 -3.702 1.00 95.69 105 LYS A C 1
ATOM 846 O O . LYS A 1 105 ? -2.907 11.847 -4.882 1.00 95.69 105 LYS A O 1
ATOM 851 N N . LYS A 1 106 ? -2.597 12.533 -2.766 1.00 95.19 106 LYS A N 1
ATOM 852 C CA . LYS A 1 106 ? -1.472 13.426 -3.060 1.00 95.19 106 LYS A CA 1
ATOM 853 C C . LYS A 1 106 ? -0.292 12.677 -3.678 1.00 95.19 106 LYS A C 1
ATOM 855 O O . LYS A 1 106 ? 0.205 13.102 -4.717 1.00 95.19 106 LYS A O 1
ATOM 860 N N . LEU A 1 107 ? 0.116 11.548 -3.093 1.00 94.56 107 LEU A N 1
ATOM 861 C CA . LEU A 1 107 ? 1.177 10.706 -3.656 1.00 94.56 107 LEU A CA 1
ATOM 862 C C . LEU A 1 107 ? 0.856 10.274 -5.088 1.00 94.56 107 LEU A C 1
ATOM 864 O O . LEU A 1 107 ? 1.713 10.340 -5.968 1.00 94.56 107 LEU A O 1
ATOM 868 N N . PHE A 1 108 ? -0.376 9.819 -5.316 1.00 94.19 108 PHE A N 1
ATOM 869 C CA . PHE A 1 108 ? -0.803 9.361 -6.627 1.00 94.19 108 PHE A CA 1
ATOM 870 C C . PHE A 1 108 ? -0.845 10.509 -7.640 1.00 94.19 108 PHE A C 1
ATOM 872 O O . PHE A 1 108 ? -0.324 10.335 -8.736 1.00 94.19 108 PHE A O 1
ATOM 879 N N . SER A 1 109 ? -1.360 11.688 -7.265 1.00 93.56 109 SER A N 1
ATOM 880 C CA . SER A 1 109 ? -1.324 12.909 -8.086 1.00 93.56 109 SER A CA 1
ATOM 881 C C . SER A 1 109 ? 0.091 13.279 -8.515 1.00 93.56 109 SER A C 1
ATOM 883 O O . SER A 1 109 ? 0.322 13.544 -9.691 1.00 93.56 109 SER A O 1
ATOM 885 N N . GLU A 1 110 ? 1.040 13.287 -7.572 1.00 93.19 110 GLU A N 1
ATOM 886 C CA . GLU A 1 110 ? 2.441 13.648 -7.833 1.00 93.19 110 GLU A CA 1
ATOM 887 C C . GLU A 1 110 ? 3.086 12.729 -8.879 1.00 93.19 110 GLU A C 1
ATOM 889 O O . GLU A 1 110 ? 3.911 13.173 -9.675 1.00 93.19 110 GLU A O 1
ATOM 894 N N . LEU A 1 111 ? 2.688 11.455 -8.903 1.00 90.81 111 LEU A N 1
ATOM 895 C CA . LEU A 1 111 ? 3.235 10.438 -9.801 1.00 90.81 111 LEU A CA 1
ATOM 896 C C . LEU A 1 111 ? 2.363 10.204 -11.045 1.00 90.81 111 LEU A C 1
ATOM 898 O O . LEU A 1 111 ? 2.762 9.476 -11.953 1.00 90.81 111 LEU A O 1
ATOM 902 N N . LEU A 1 112 ? 1.179 10.816 -11.120 1.00 90.00 112 LEU A N 1
ATOM 903 C CA . LEU A 1 112 ? 0.155 10.489 -12.111 1.00 90.00 112 LEU A CA 1
ATOM 904 C C . LEU A 1 112 ? 0.622 10.713 -13.545 1.00 90.00 112 LEU A C 1
ATOM 906 O O . LEU A 1 112 ? 0.304 9.911 -14.425 1.00 90.00 112 LEU A O 1
ATOM 910 N N . THR A 1 113 ? 1.368 11.791 -13.776 1.00 88.31 113 THR A N 1
ATOM 911 C CA . THR A 1 113 ? 1.907 12.135 -15.095 1.00 88.31 113 THR A CA 1
ATOM 912 C C . THR A 1 113 ? 2.845 11.042 -15.598 1.00 88.31 113 THR A C 1
ATOM 914 O O . THR A 1 113 ? 2.672 10.565 -16.716 1.00 88.31 113 THR A O 1
ATOM 917 N N . GLU A 1 114 ? 3.777 10.586 -14.757 1.00 87.94 114 GLU A N 1
ATOM 918 C CA . GLU A 1 114 ? 4.706 9.501 -15.093 1.00 87.94 114 GLU A CA 1
ATOM 919 C C . GLU A 1 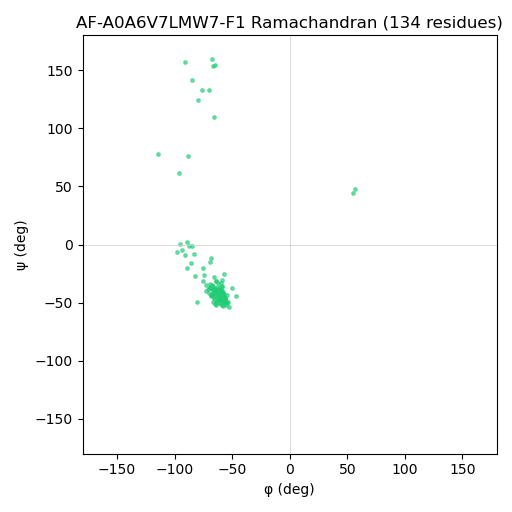114 ? 3.958 8.174 -15.279 1.00 87.94 114 GLU A C 1
ATOM 921 O O . GLU A 1 114 ? 4.142 7.474 -16.273 1.00 87.94 114 GLU A O 1
ATOM 926 N N . LEU A 1 115 ? 3.052 7.841 -14.356 1.00 88.50 115 LEU A N 1
ATOM 927 C CA . LEU A 1 115 ? 2.284 6.598 -14.403 1.00 88.50 115 LEU A CA 1
ATOM 928 C C . LEU A 1 115 ? 1.348 6.521 -15.619 1.00 88.50 115 LEU A C 1
ATOM 930 O O . LEU A 1 115 ? 1.115 5.431 -16.137 1.00 88.50 115 LEU A O 1
ATOM 934 N N . SER A 1 116 ? 0.825 7.656 -16.088 1.00 86.44 116 SER A N 1
ATOM 935 C CA . SER A 1 116 ? -0.062 7.721 -17.259 1.00 86.44 116 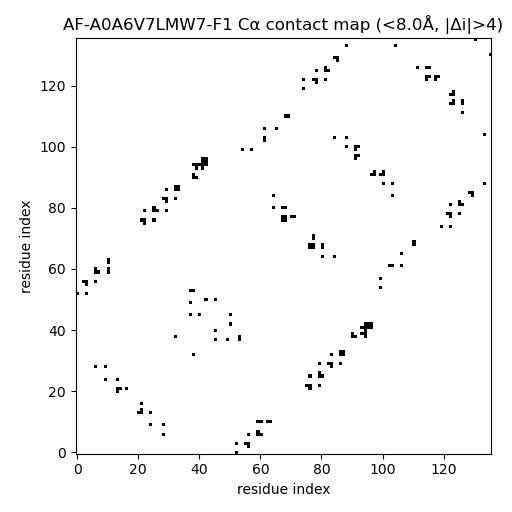SER A CA 1
ATOM 936 C C . SER A 1 116 ? 0.687 7.558 -18.585 1.00 86.44 116 SER A C 1
ATOM 938 O O . SER A 1 116 ? 0.065 7.214 -19.587 1.00 86.44 116 SER A O 1
ATOM 940 N N . GLN A 1 117 ? 2.003 7.785 -18.598 1.00 86.62 117 GLN A N 1
ATOM 941 C CA . GLN A 1 117 ? 2.867 7.555 -19.762 1.00 86.62 117 GLN A CA 1
ATOM 942 C C . GLN A 1 117 ? 3.344 6.099 -19.869 1.00 86.62 117 GLN A C 1
ATOM 944 O O . GLN A 1 117 ? 4.054 5.741 -20.809 1.00 86.62 117 GLN A O 1
ATOM 949 N N . ASP A 1 118 ? 2.967 5.245 -18.917 1.00 86.81 118 ASP A N 1
ATOM 950 C CA . ASP A 1 118 ? 3.342 3.842 -18.934 1.00 86.81 118 ASP A CA 1
ATOM 951 C C . ASP A 1 118 ? 2.638 3.063 -20.052 1.00 86.81 118 ASP A C 1
ATOM 953 O O . ASP A 1 118 ? 1.420 3.136 -20.207 1.00 86.81 118 ASP A O 1
ATOM 957 N N . ASN A 1 119 ? 3.395 2.264 -20.805 1.00 86.81 119 ASN A N 1
ATOM 958 C CA . ASN A 1 119 ? 2.864 1.479 -21.923 1.00 86.81 119 ASN A CA 1
ATOM 959 C C . ASN A 1 119 ? 2.394 0.070 -21.525 1.00 86.81 119 ASN A C 1
ATOM 961 O O . ASN A 1 119 ? 1.797 -0.628 -22.345 1.00 86.81 119 ASN A O 1
ATOM 965 N N . GLN A 1 120 ? 2.662 -0.374 -20.298 1.00 91.06 120 GLN A N 1
ATOM 966 C CA . GLN A 1 120 ? 2.316 -1.708 -19.823 1.00 91.06 120 GLN A CA 1
ATOM 967 C C . GLN A 1 120 ? 0.833 -1.752 -19.428 1.00 91.06 120 GLN A C 1
ATOM 969 O O . GLN A 1 120 ? 0.389 -0.959 -18.586 1.00 91.06 120 GLN A O 1
ATOM 974 N N . PRO A 1 121 ? 0.040 -2.672 -20.005 1.00 90.56 121 PRO A N 1
ATOM 975 C CA . PRO A 1 121 ? -1.401 -2.717 -19.775 1.00 90.56 121 PRO A CA 1
ATOM 976 C C . PRO A 1 121 ? -1.741 -2.908 -18.292 1.00 90.56 121 PRO A C 1
ATOM 978 O O . PRO A 1 121 ? -2.662 -2.275 -17.784 1.00 90.56 121 PRO A O 1
ATOM 981 N N . GLU A 1 122 ? -0.957 -3.695 -17.555 1.00 89.44 122 GLU A N 1
ATOM 982 C CA . GLU A 1 122 ? -1.192 -3.980 -16.140 1.00 89.44 122 GLU A CA 1
ATOM 983 C C . GLU A 1 122 ? -1.038 -2.753 -15.239 1.00 89.44 122 GLU A C 1
ATOM 985 O O . GLU A 1 122 ? -1.654 -2.711 -14.170 1.00 89.44 122 GLU A O 1
ATOM 990 N N . VAL A 1 123 ? -0.207 -1.788 -15.642 1.00 92.06 123 VAL A N 1
ATOM 991 C CA . VAL A 1 123 ? -0.028 -0.506 -14.951 1.00 92.06 123 VAL A CA 1
ATOM 992 C C . VAL A 1 123 ? -1.159 0.435 -15.341 1.00 92.06 123 VAL A C 1
ATOM 994 O O . VAL A 1 123 ? -1.832 0.967 -14.462 1.00 92.06 123 VAL A O 1
ATOM 997 N N . ARG A 1 124 ? -1.430 0.576 -16.645 1.00 93.12 124 ARG A N 1
ATOM 998 C CA . ARG A 1 124 ? -2.485 1.459 -17.166 1.00 93.12 124 ARG A CA 1
ATOM 999 C C . ARG A 1 124 ? -3.862 1.137 -16.596 1.00 93.12 124 ARG A C 1
ATOM 1001 O O . ARG A 1 124 ? -4.557 2.047 -16.154 1.00 93.12 124 ARG A O 1
ATOM 1008 N N . THR A 1 125 ? -4.244 -0.142 -16.572 1.00 94.12 125 THR A N 1
ATOM 1009 C CA . THR A 1 125 ? -5.527 -0.573 -16.000 1.00 94.12 125 THR A CA 1
ATOM 1010 C C . THR A 1 125 ? -5.636 -0.150 -14.538 1.00 94.12 125 THR A C 1
ATOM 1012 O O . THR A 1 125 ? -6.593 0.520 -14.174 1.00 94.12 125 THR A O 1
ATOM 1015 N N . ARG A 1 126 ? -4.607 -0.416 -13.724 1.00 94.75 126 ARG A N 1
ATOM 1016 C CA . ARG A 1 126 ? -4.604 -0.041 -12.302 1.00 94.75 126 ARG A CA 1
ATOM 1017 C C . ARG A 1 126 ? -4.646 1.466 -12.081 1.00 94.75 126 ARG A C 1
ATOM 1019 O O . ARG A 1 126 ? -5.313 1.922 -11.164 1.00 94.75 126 ARG A O 1
ATOM 1026 N N . VAL A 1 127 ? -3.935 2.241 -12.898 1.00 94.81 127 VAL A N 1
ATOM 1027 C CA . VAL A 1 127 ? -3.965 3.709 -12.830 1.00 94.81 127 VAL A CA 1
ATOM 1028 C C . VAL A 1 127 ? -5.383 4.220 -13.079 1.00 94.81 127 VAL A C 1
ATOM 1030 O O . VAL A 1 127 ? -5.855 5.073 -12.333 1.00 94.81 127 VAL A O 1
ATOM 1033 N N . ASN A 1 128 ? -6.077 3.678 -14.081 1.00 93.62 128 ASN A N 1
ATOM 1034 C CA . ASN A 1 128 ? -7.462 4.049 -14.369 1.00 93.62 128 ASN A CA 1
ATOM 1035 C C . ASN A 1 128 ? -8.425 3.612 -13.255 1.00 93.62 128 ASN A C 1
ATOM 1037 O O . ASN A 1 128 ? -9.289 4.398 -12.870 1.00 93.62 128 ASN A O 1
ATOM 1041 N N . ASP A 1 129 ? -8.242 2.413 -12.695 1.00 94.44 129 ASP A N 1
ATOM 1042 C CA . ASP A 1 129 ? -9.032 1.936 -11.553 1.00 94.44 129 ASP A CA 1
ATOM 1043 C C . ASP A 1 129 ? -8.881 2.877 -10.348 1.00 94.44 129 ASP A C 1
ATOM 1045 O O . ASP A 1 129 ? -9.867 3.243 -9.708 1.00 94.44 129 ASP A O 1
ATOM 1049 N N . ILE A 1 130 ? -7.649 3.315 -10.061 1.00 95.25 130 ILE A N 1
ATOM 1050 C CA . ILE A 1 130 ? -7.363 4.247 -8.963 1.00 95.25 130 ILE A CA 1
ATOM 1051 C C . ILE A 1 130 ? -7.986 5.617 -9.234 1.00 95.25 130 ILE A C 1
ATOM 1053 O O . ILE A 1 130 ? -8.617 6.161 -8.333 1.00 95.25 130 ILE A O 1
ATOM 1057 N N . LYS A 1 131 ? -7.862 6.159 -10.454 1.00 93.88 131 LYS A N 1
ATOM 1058 C CA . LYS A 1 131 ? -8.509 7.426 -10.845 1.00 93.88 131 LYS A CA 1
ATOM 1059 C C . LYS A 1 131 ? -10.016 7.380 -10.607 1.00 93.88 131 LYS A C 1
ATOM 1061 O O . LYS A 1 131 ? -10.557 8.217 -9.893 1.00 93.88 131 LYS A O 1
ATOM 1066 N N . SER A 1 132 ? -10.674 6.340 -11.121 1.00 93.12 132 SER A N 1
ATOM 1067 C CA . SER A 1 132 ? -12.117 6.158 -10.950 1.00 93.12 132 SER A CA 1
ATOM 1068 C C . SER A 1 132 ? -12.518 6.029 -9.481 1.00 93.12 132 SER A C 1
ATOM 1070 O O . SER A 1 132 ? -13.554 6.553 -9.089 1.00 93.12 132 SER A O 1
ATOM 1072 N N . MET A 1 133 ? -11.724 5.325 -8.672 1.00 93.50 133 MET A N 1
ATOM 1073 C CA . MET A 1 133 ? -12.002 5.103 -7.252 1.00 93.50 133 MET A CA 1
ATOM 1074 C C . MET A 1 133 ? -11.779 6.360 -6.404 1.00 93.50 133 MET A C 1
ATOM 1076 O O . MET A 1 133 ? -12.539 6.614 -5.475 1.00 93.50 133 MET A O 1
ATOM 1080 N N . LEU A 1 134 ? -10.729 7.128 -6.695 1.00 90.00 134 LEU A N 1
ATOM 1081 C CA . LEU A 1 134 ? -10.377 8.341 -5.954 1.00 90.00 134 LEU A CA 1
ATOM 1082 C C . LEU A 1 134 ? -11.079 9.597 -6.487 1.00 90.00 134 LEU A C 1
ATOM 1084 O O . LEU A 1 134 ? -10.894 10.665 -5.904 1.00 90.00 134 LEU A O 1
ATOM 1088 N N . LEU A 1 135 ? -11.888 9.454 -7.546 1.00 83.44 135 LEU A N 1
ATOM 1089 C CA . LEU A 1 135 ? -12.569 10.537 -8.262 1.00 83.44 135 LEU A CA 1
ATOM 1090 C C . LEU A 1 135 ? -11.578 11.596 -8.781 1.00 83.44 135 LEU A C 1
ATOM 1092 O O . LEU A 1 135 ? -11.771 12.794 -8.579 1.00 83.44 135 LEU A O 1
ATOM 1096 N N . MET A 1 136 ? -10.499 11.127 -9.420 1.00 72.38 136 MET A N 1
ATOM 1097 C CA . MET A 1 136 ? -9.384 11.928 -9.950 1.00 72.38 136 MET A CA 1
ATOM 1098 C C . MET A 1 136 ? -9.265 11.860 -11.471 1.00 72.38 136 MET A C 1
ATOM 1100 O O . MET A 1 136 ? -9.640 10.818 -12.056 1.00 72.38 136 MET A O 1
#

Organism: NCBI:txid1563983

Radius of gyration: 14.38 Å; Cα contacts (8 Å, |Δi|>4): 113; chains: 1; bound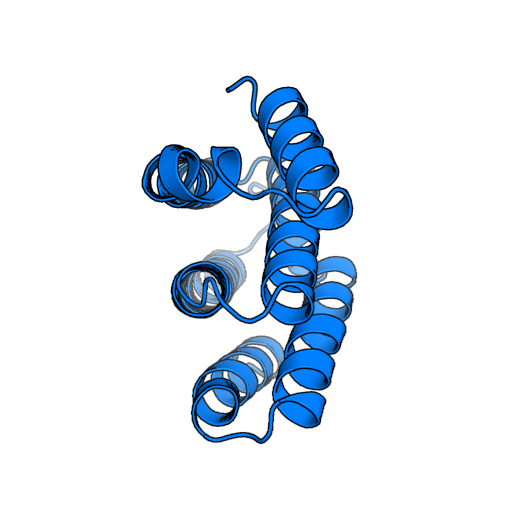ing box: 33×25×43 Å